Protein AF-A0AB74H2T0-F1 (afdb_monomer_lite)

Radius of gyration: 32.62 Å; chains: 1; bounding box: 43×28×115 Å

Secondary structure (DSSP, 8-state):
---HHHHHHHHHHHTT----HHHHHHHHHHHHHHHTT-HHHHHHSTHHHHHHHHHHHHT--HHHHHHHHHHS--------------------

Sequence (92 aa):
MESQHRKITYRMKKRGMYWTIQGAETMSQLIVLSYEGQLRDLFFGSWREDYQKYQELENLSAGKIKHEQNKINKRYDLQKLGRLRYGRHRNL

Foldseek 3Di:
DDDPVVVVVVVCVVVVHDQDPVNVVVVVVCVVCVVVVNNCCVVPNPVVVVVVVVVVVVVPDPVVVVVVVVVPPDPPPPPPPDPPPPDDDDDD

Organism: Streptococcus agalactiae (NCBI:txid1311)

Structure (mmCIF, N/CA/C/O backbone):
data_AF-A0AB74H2T0-F1
#
_entry.id   AF-A0AB74H2T0-F1
#
loop_
_atom_site.group_PDB
_atom_site.id
_atom_site.type_symbol
_atom_site.label_atom_id
_atom_site.label_alt_id
_atom_site.label_comp_id
_atom_site.label_asym_id
_atom_site.label_entity_id
_atom_site.label_seq_id
_atom_site.pdbx_PDB_ins_code
_atom_site.Cartn_x
_atom_site.Cartn_y
_atom_site.Cartn_z
_atom_site.occupancy
_atom_site.B_iso_or_equiv
_atom_site.auth_seq_id
_atom_site.auth_comp_id
_atom_site.auth_asym_id
_atom_site.auth_atom_id
_atom_site.pdbx_PDB_model_num
ATOM 1 N N . MET A 1 1 ? 7.266 8.547 -35.773 1.00 59.03 1 MET A N 1
ATOM 2 C CA . MET A 1 1 ? 6.172 8.561 -34.779 1.00 59.03 1 MET A CA 1
ATOM 3 C C . MET A 1 1 ? 6.780 8.201 -33.431 1.00 59.03 1 MET A C 1
ATOM 5 O O . MET A 1 1 ? 7.355 7.132 -33.305 1.00 59.03 1 MET A O 1
ATOM 9 N N . GLU A 1 2 ? 6.801 9.126 -32.477 1.00 68.88 2 GLU A N 1
ATOM 10 C CA . GLU A 1 2 ? 7.432 8.888 -31.175 1.00 68.88 2 GLU A CA 1
ATOM 11 C C . GLU A 1 2 ? 6.535 8.023 -30.278 1.00 68.88 2 GLU A C 1
ATOM 13 O O . GLU A 1 2 ? 5.360 8.349 -30.099 1.00 68.88 2 GLU A O 1
ATOM 18 N N . SER A 1 3 ? 7.084 6.946 -29.702 1.00 84.75 3 SER A N 1
ATOM 19 C CA . SER A 1 3 ? 6.348 6.067 -28.788 1.00 84.75 3 SER A CA 1
ATOM 20 C C . SER A 1 3 ? 6.018 6.779 -27.474 1.00 84.75 3 SER A C 1
ATOM 22 O O . SER A 1 3 ? 6.765 7.637 -26.992 1.00 84.75 3 SER A O 1
ATOM 24 N N . GLN A 1 4 ? 4.900 6.400 -26.854 1.00 81.38 4 GLN A N 1
ATOM 25 C CA . GLN A 1 4 ? 4.478 6.960 -25.568 1.00 81.38 4 GLN A CA 1
ATOM 26 C C . GLN A 1 4 ? 5.541 6.749 -24.472 1.00 81.38 4 GLN A C 1
ATOM 28 O O . GLN A 1 4 ? 5.731 7.618 -23.621 1.00 81.38 4 GLN A O 1
ATOM 33 N N . HIS A 1 5 ? 6.305 5.654 -24.563 1.00 74.75 5 HIS A N 1
ATOM 34 C CA . HIS A 1 5 ? 7.446 5.366 -23.694 1.00 74.75 5 HIS A CA 1
ATOM 35 C C . HIS A 1 5 ? 8.511 6.466 -23.753 1.00 74.75 5 HIS A C 1
ATOM 37 O O . HIS A 1 5 ? 8.927 6.966 -22.710 1.00 74.75 5 HIS A O 1
ATOM 43 N N . ARG A 1 6 ? 8.888 6.925 -24.956 1.00 83.38 6 ARG A N 1
ATOM 44 C CA . ARG A 1 6 ? 9.914 7.967 -25.121 1.00 83.38 6 ARG A CA 1
ATOM 45 C C . ARG A 1 6 ? 9.480 9.296 -24.486 1.00 83.38 6 ARG A C 1
ATOM 47 O O . ARG A 1 6 ? 10.274 9.932 -23.790 1.00 83.38 6 ARG A O 1
ATOM 54 N N . LYS A 1 7 ? 8.198 9.665 -24.616 1.00 87.00 7 LYS A N 1
ATOM 55 C CA . LYS A 1 7 ? 7.628 10.863 -23.968 1.00 87.00 7 LYS A CA 1
ATOM 56 C C . LYS A 1 7 ? 7.711 10.793 -22.442 1.00 87.00 7 LYS A C 1
ATOM 58 O O . LYS A 1 7 ? 8.022 11.800 -21.804 1.00 87.00 7 LYS A O 1
ATOM 63 N N . ILE A 1 8 ? 7.428 9.629 -21.855 1.00 79.56 8 ILE A N 1
ATOM 64 C CA . ILE A 1 8 ? 7.502 9.421 -20.402 1.00 79.56 8 ILE A CA 1
ATOM 65 C C . ILE A 1 8 ? 8.956 9.539 -19.934 1.00 79.56 8 ILE A C 1
ATOM 67 O O . ILE A 1 8 ? 9.238 10.335 -19.038 1.00 79.56 8 ILE A O 1
ATOM 71 N N . THR A 1 9 ? 9.893 8.862 -20.604 1.00 80.38 9 THR A N 1
ATOM 72 C CA . THR A 1 9 ? 11.326 8.932 -20.278 1.00 80.38 9 THR A CA 1
ATOM 73 C C . THR A 1 9 ? 11.866 10.363 -20.345 1.00 80.38 9 THR A C 1
ATOM 75 O O . THR A 1 9 ? 12.570 10.801 -19.433 1.00 80.38 9 THR A O 1
ATOM 78 N N . TYR A 1 10 ? 11.499 11.142 -21.369 1.00 85.19 10 TYR A N 1
ATOM 79 C CA . TYR A 1 10 ? 11.923 12.543 -21.466 1.00 85.19 10 TYR A CA 1
ATOM 80 C C . TYR A 1 10 ? 11.353 13.425 -20.353 1.00 85.19 10 TYR A C 1
ATOM 82 O O . TYR A 1 10 ? 12.062 14.293 -19.841 1.00 85.19 10 TYR A O 1
ATOM 90 N N . ARG A 1 11 ? 10.098 13.208 -19.942 1.00 83.56 11 ARG A N 1
ATOM 91 C CA . ARG A 1 11 ? 9.494 13.939 -18.815 1.00 83.56 11 ARG A CA 1
ATOM 92 C C . ARG A 1 11 ? 10.194 13.626 -17.495 1.00 83.56 11 ARG A C 1
ATOM 94 O O . ARG A 1 11 ? 10.419 14.546 -16.713 1.00 83.56 11 ARG A O 1
ATOM 101 N N . MET A 1 12 ? 10.566 12.366 -17.271 1.00 82.94 12 MET A N 1
ATOM 102 C CA . MET A 1 12 ? 11.330 11.951 -16.090 1.00 82.94 12 MET A CA 1
ATOM 1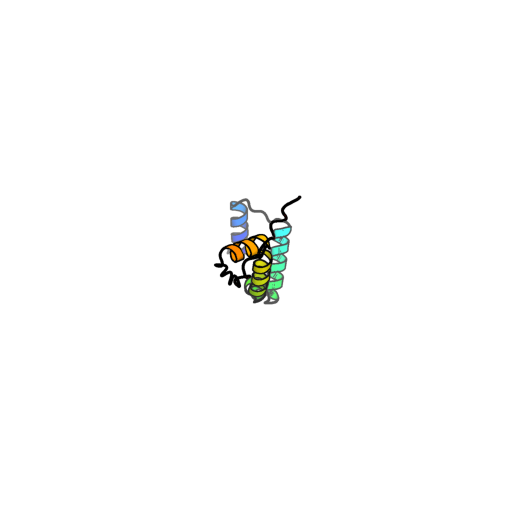03 C C . MET A 1 12 ? 12.711 12.610 -16.073 1.00 82.94 12 MET A C 1
ATOM 105 O O . MET A 1 12 ? 13.041 13.311 -15.116 1.00 82.94 12 MET A O 1
ATOM 109 N N . LYS A 1 13 ? 13.453 12.513 -17.187 1.00 81.75 13 LYS A N 1
ATOM 110 C CA . LYS A 1 13 ? 14.777 13.133 -17.338 1.00 81.75 13 LYS A CA 1
ATOM 111 C C . LYS A 1 13 ? 14.736 14.648 -17.125 1.00 81.75 13 LYS A C 1
ATOM 113 O O . LYS A 1 13 ? 15.562 15.181 -16.394 1.00 81.75 13 LYS A O 1
ATOM 118 N N . LYS A 1 14 ? 13.762 15.349 -17.721 1.00 84.94 14 LYS A N 1
ATOM 119 C CA . LYS A 1 14 ? 13.608 16.811 -17.579 1.00 84.94 14 LYS A CA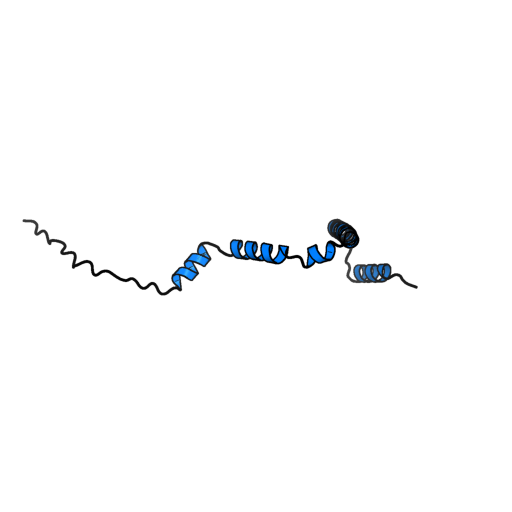 1
ATOM 120 C C . LYS A 1 14 ? 13.348 17.241 -16.129 1.00 84.94 14 LYS A C 1
ATOM 122 O O . LYS A 1 14 ? 13.706 18.351 -15.759 1.00 84.94 14 LYS A O 1
ATOM 127 N N . ARG A 1 15 ? 12.735 16.377 -15.315 1.00 82.44 15 ARG A N 1
ATOM 128 C CA . ARG A 1 15 ? 12.496 16.613 -13.883 1.00 82.44 15 ARG A CA 1
ATOM 129 C C . ARG A 1 15 ? 13.654 16.149 -12.985 1.00 82.44 15 ARG A C 1
ATOM 131 O O . ARG A 1 15 ? 13.510 16.208 -11.772 1.00 82.44 15 ARG A O 1
ATOM 138 N N . GLY A 1 16 ? 14.765 15.664 -13.550 1.00 78.00 16 GLY A N 1
ATOM 139 C CA . GLY A 1 16 ? 15.877 15.095 -12.780 1.00 78.00 16 GLY A CA 1
ATOM 140 C C . GLY A 1 16 ? 15.540 13.769 -12.088 1.00 78.00 16 GLY A C 1
ATOM 141 O O . GLY A 1 16 ? 16.268 13.346 -11.198 1.00 78.00 16 GLY A O 1
ATOM 142 N N . MET A 1 17 ? 14.442 13.112 -12.479 1.00 75.38 17 MET A N 1
ATOM 143 C CA . MET A 1 17 ? 14.055 11.813 -11.937 1.00 75.38 17 MET A CA 1
ATOM 144 C C . MET A 1 17 ? 14.717 10.692 -12.735 1.00 75.38 17 MET A C 1
ATOM 146 O O . MET A 1 17 ? 14.495 10.555 -13.940 1.00 75.38 17 MET A O 1
ATOM 150 N N . TYR A 1 18 ? 15.483 9.866 -12.032 1.00 75.75 18 TYR A N 1
ATOM 151 C CA . TYR A 1 18 ? 16.022 8.605 -12.527 1.00 75.75 18 TYR A CA 1
ATOM 152 C C . TYR A 1 18 ? 15.253 7.442 -11.901 1.00 75.75 18 TYR A C 1
ATOM 154 O O . TYR A 1 18 ? 14.694 7.576 -10.811 1.00 75.75 18 TYR A O 1
ATOM 162 N N . TRP A 1 19 ? 15.223 6.299 -12.585 1.00 74.00 19 TRP A N 1
ATOM 163 C CA . TRP A 1 19 ? 14.723 5.070 -11.981 1.00 74.00 19 TRP A CA 1
ATOM 164 C C . TRP A 1 19 ? 15.640 4.681 -10.826 1.00 74.00 19 TRP A C 1
ATOM 166 O O . TRP A 1 19 ? 16.817 4.392 -11.034 1.00 74.00 19 TRP A O 1
ATOM 176 N N . THR A 1 20 ? 15.106 4.673 -9.610 1.00 85.75 20 THR A N 1
ATOM 177 C CA . THR A 1 20 ? 15.738 3.931 -8.521 1.00 85.75 20 THR A CA 1
ATOM 178 C C . THR A 1 20 ? 15.551 2.439 -8.792 1.00 85.75 20 THR A C 1
ATOM 180 O O . THR A 1 20 ? 14.601 2.050 -9.473 1.00 85.75 20 THR A O 1
ATOM 183 N N . ILE A 1 21 ? 16.433 1.592 -8.259 1.00 87.69 21 ILE A N 1
ATOM 184 C CA . ILE A 1 21 ? 16.286 0.129 -8.369 1.00 87.69 21 ILE A CA 1
ATOM 185 C C . ILE A 1 21 ? 14.907 -0.296 -7.847 1.00 87.69 21 ILE A C 1
ATOM 187 O O . ILE A 1 21 ? 14.187 -1.016 -8.529 1.00 87.69 21 ILE A O 1
ATOM 191 N N . GLN A 1 22 ? 14.498 0.268 -6.706 1.00 88.62 22 GLN A N 1
ATOM 192 C CA . GLN A 1 22 ? 13.165 0.071 -6.136 1.00 88.62 22 GLN A CA 1
ATOM 193 C C . GLN A 1 22 ? 12.053 0.509 -7.094 1.00 88.62 22 GLN A C 1
ATOM 195 O O . GLN A 1 22 ? 11.103 -0.228 -7.303 1.00 88.62 22 GLN A O 1
ATOM 200 N N . GLY A 1 23 ? 12.173 1.678 -7.732 1.00 85.69 23 GLY A N 1
ATOM 201 C CA . GLY A 1 23 ? 11.174 2.146 -8.693 1.00 85.69 23 GLY A CA 1
ATOM 202 C C . GLY A 1 23 ? 11.093 1.268 -9.945 1.00 85.69 23 GLY A C 1
ATOM 203 O O . GLY A 1 23 ? 10.002 1.050 -10.465 1.00 85.69 23 GLY A O 1
ATOM 204 N N . ALA A 1 24 ? 12.226 0.743 -10.418 1.00 86.50 24 ALA A N 1
ATOM 205 C CA . ALA A 1 24 ? 12.263 -0.198 -11.534 1.00 86.50 24 ALA A CA 1
ATOM 206 C C . ALA A 1 24 ? 11.600 -1.536 -11.168 1.00 86.50 24 ALA A C 1
ATOM 208 O O . ALA A 1 24 ? 10.838 -2.079 -11.967 1.00 86.50 24 ALA A O 1
ATOM 209 N N . GLU A 1 25 ? 11.836 -2.026 -9.952 1.00 92.75 25 GLU A N 1
ATOM 210 C CA . GLU A 1 25 ? 11.191 -3.221 -9.407 1.00 92.75 25 GLU A CA 1
ATOM 211 C C . GLU A 1 25 ? 9.682 -3.021 -9.217 1.00 92.75 25 GLU A C 1
ATOM 213 O O . GLU A 1 25 ? 8.886 -3.837 -9.672 1.00 92.75 25 GLU A O 1
ATOM 218 N N . THR A 1 26 ? 9.251 -1.894 -8.645 1.00 91.81 26 THR A N 1
ATOM 219 C CA . THR A 1 26 ? 7.822 -1.575 -8.529 1.00 91.81 26 THR A CA 1
ATOM 220 C C . THR A 1 26 ? 7.159 -1.535 -9.903 1.00 91.81 26 THR A C 1
ATOM 222 O O . THR A 1 26 ? 6.075 -2.081 -10.085 1.00 91.81 26 THR A O 1
ATOM 225 N N . MET A 1 27 ? 7.804 -0.932 -10.905 1.00 89.00 27 MET A N 1
ATOM 226 C CA . MET A 1 27 ? 7.260 -0.917 -12.263 1.00 89.00 27 MET A CA 1
ATOM 227 C C . MET A 1 27 ? 7.187 -2.301 -12.898 1.00 89.00 27 MET A C 1
ATOM 229 O O . MET A 1 27 ? 6.218 -2.569 -13.605 1.00 89.00 27 MET A O 1
ATOM 233 N N . SER A 1 28 ? 8.175 -3.172 -12.675 1.00 91.88 28 SER A N 1
ATOM 234 C CA . SER A 1 28 ? 8.127 -4.533 -13.216 1.00 91.88 28 SER A CA 1
ATOM 235 C C . SER A 1 28 ? 6.958 -5.313 -12.612 1.00 91.88 28 SER A C 1
ATOM 237 O O . SER A 1 28 ? 6.188 -5.922 -13.353 1.00 91.88 28 SER A O 1
ATOM 239 N N . GLN A 1 29 ? 6.745 -5.194 -11.300 1.00 94.19 29 GLN A N 1
ATOM 240 C CA . GLN A 1 29 ? 5.608 -5.796 -10.605 1.00 94.19 29 GLN A CA 1
ATOM 241 C C . GLN A 1 29 ? 4.270 -5.234 -11.104 1.00 94.19 29 GLN A C 1
ATOM 243 O O . GLN A 1 29 ? 3.356 -6.000 -11.395 1.00 94.19 29 GLN A O 1
ATOM 248 N N . LEU A 1 30 ? 4.158 -3.911 -11.288 1.00 93.94 30 LEU A N 1
ATOM 249 C CA . LEU A 1 30 ? 2.951 -3.281 -11.842 1.00 93.94 30 LEU A CA 1
ATOM 250 C C . LEU A 1 30 ? 2.621 -3.801 -13.249 1.00 93.94 30 LEU A C 1
ATOM 252 O O . LEU A 1 30 ? 1.448 -3.993 -13.567 1.00 93.94 30 LEU A O 1
ATOM 256 N N . ILE A 1 31 ? 3.635 -4.036 -14.089 1.00 93.12 31 ILE A N 1
ATOM 257 C CA . ILE A 1 31 ? 3.445 -4.612 -15.426 1.00 93.12 31 ILE A CA 1
ATOM 258 C C . ILE A 1 31 ? 2.903 -6.040 -15.316 1.00 93.12 31 ILE A C 1
ATOM 260 O O . ILE A 1 31 ? 1.910 -6.346 -15.973 1.00 93.12 31 ILE A O 1
ATOM 264 N N . VAL A 1 32 ? 3.503 -6.890 -14.477 1.00 96.38 32 VAL A N 1
ATOM 265 C CA . VAL A 1 32 ? 3.045 -8.277 -14.271 1.00 96.38 32 VAL A CA 1
ATOM 266 C C . VAL A 1 32 ? 1.594 -8.304 -13.782 1.00 96.38 32 VAL A C 1
ATOM 268 O O . VAL A 1 32 ? 0.742 -8.917 -14.421 1.00 96.38 32 VAL A O 1
ATOM 271 N N . LEU A 1 33 ? 1.272 -7.522 -12.750 1.00 95.94 33 LEU A N 1
ATOM 272 C CA . LEU A 1 33 ? -0.086 -7.416 -12.205 1.00 95.94 33 LEU A CA 1
ATOM 273 C C . LEU A 1 33 ? -1.101 -6.862 -13.211 1.00 95.94 33 LEU A C 1
ATOM 275 O O . LEU A 1 33 ? -2.288 -7.195 -13.153 1.00 95.94 33 LEU A O 1
ATOM 279 N N . SER A 1 34 ? -0.662 -5.996 -14.131 1.00 94.88 34 SER A N 1
ATOM 280 C CA . SER A 1 34 ? -1.511 -5.522 -15.226 1.00 94.88 34 SER A CA 1
ATOM 281 C C . SER A 1 34 ? -1.875 -6.654 -16.180 1.00 94.88 34 SER A C 1
ATOM 283 O O . SER A 1 34 ? -3.015 -6.695 -16.638 1.00 94.88 34 SER A O 1
ATOM 285 N N . TYR A 1 35 ? -0.929 -7.539 -16.502 1.00 95.81 35 TYR A N 1
ATOM 286 C CA . TYR A 1 35 ? -1.181 -8.687 -17.375 1.00 95.81 35 TYR A CA 1
ATOM 287 C C . TYR A 1 35 ? -2.072 -9.732 -16.704 1.00 95.81 35 TYR A C 1
ATOM 289 O O . TYR A 1 35 ? -2.920 -10.326 -17.362 1.00 95.81 35 TYR A O 1
ATOM 297 N N . GLU A 1 36 ? -1.930 -9.907 -15.394 1.00 96.25 36 GLU A N 1
ATOM 298 C CA . GLU A 1 36 ? -2.744 -10.832 -14.600 1.00 96.25 36 GLU A CA 1
ATOM 299 C C . GLU A 1 36 ? -4.150 -10.288 -14.288 1.00 96.25 36 GLU A C 1
ATOM 301 O O . GLU A 1 36 ? -4.978 -10.988 -13.711 1.00 96.25 36 GLU A O 1
ATOM 306 N N . GLY A 1 37 ? -4.446 -9.032 -14.649 1.00 95.31 37 GLY A N 1
ATOM 307 C CA . GLY A 1 37 ? -5.733 -8.385 -14.367 1.00 95.31 37 GLY A CA 1
ATOM 308 C C . GLY A 1 37 ? -5.942 -8.009 -12.893 1.00 95.31 37 GLY A C 1
ATOM 309 O O . GLY A 1 37 ? -7.008 -7.515 -12.528 1.00 95.31 37 GLY A O 1
ATOM 310 N N . GLN A 1 38 ? -4.925 -8.185 -12.050 1.00 95.56 38 GLN A N 1
ATOM 311 C CA . GLN A 1 38 ? -4.980 -7.950 -10.604 1.00 95.56 38 GLN A CA 1
ATOM 312 C C . GLN A 1 38 ? -4.660 -6.504 -10.215 1.00 95.56 38 GLN A C 1
ATOM 314 O O . GLN A 1 38 ? -4.938 -6.078 -9.096 1.00 95.56 38 GLN A O 1
ATOM 319 N N . LEU A 1 39 ? -4.123 -5.706 -11.143 1.00 94.44 39 LEU A N 1
ATOM 320 C CA . LEU A 1 39 ? -3.713 -4.328 -10.873 1.00 94.44 39 LEU A CA 1
ATOM 321 C C . LEU A 1 39 ? -4.848 -3.463 -10.300 1.00 94.44 39 LEU A C 1
ATOM 323 O O . LEU A 1 39 ? -4.631 -2.666 -9.389 1.00 94.44 39 LEU A O 1
ATOM 327 N N . ARG A 1 40 ? -6.073 -3.620 -10.817 1.00 93.00 40 ARG A N 1
ATOM 328 C CA . ARG A 1 40 ? -7.227 -2.853 -10.331 1.00 93.00 40 ARG A CA 1
ATOM 329 C C . ARG A 1 40 ? -7.580 -3.221 -8.893 1.00 93.00 40 ARG A C 1
ATOM 331 O O . ARG A 1 40 ? -7.927 -2.328 -8.131 1.00 93.00 40 ARG A O 1
ATOM 338 N N . ASP A 1 41 ? -7.482 -4.494 -8.535 1.00 94.62 41 ASP A N 1
ATOM 339 C CA . ASP A 1 41 ? -7.762 -4.969 -7.180 1.00 94.62 41 ASP A CA 1
ATOM 340 C C . ASP A 1 41 ? -6.656 -4.557 -6.196 1.00 94.62 41 ASP A C 1
ATOM 342 O O . AS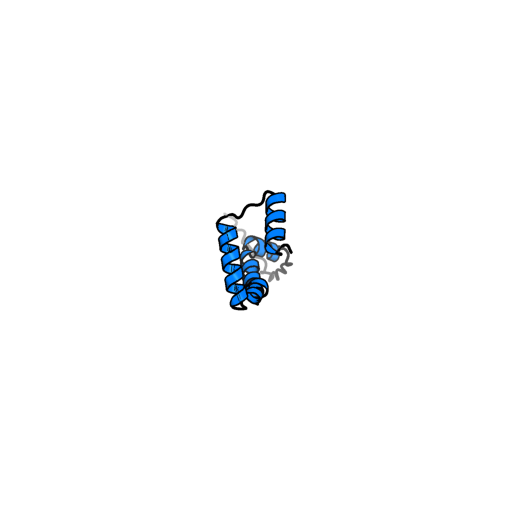P A 1 41 ? -6.942 -4.075 -5.103 1.00 94.62 41 ASP A O 1
ATOM 346 N N . LEU A 1 42 ? -5.387 -4.561 -6.622 1.00 94.50 42 LEU A N 1
ATOM 347 C CA . LEU A 1 42 ? -4.308 -3.978 -5.820 1.00 94.50 42 LEU A CA 1
ATOM 348 C C . LEU A 1 42 ? -4.615 -2.513 -5.462 1.00 94.50 42 LEU A C 1
ATOM 350 O O . LEU A 1 42 ? -4.481 -2.111 -4.308 1.00 94.50 42 LEU A O 1
ATOM 354 N N . PHE A 1 43 ? -5.063 -1.708 -6.431 1.00 92.00 43 PHE A N 1
ATOM 355 C CA . PHE A 1 43 ? -5.344 -0.292 -6.191 1.00 92.00 43 PHE A CA 1
ATOM 356 C C . PHE A 1 43 ? -6.721 0.004 -5.608 1.00 92.00 43 PHE A C 1
ATOM 358 O O . PHE A 1 43 ? -6.851 1.051 -4.988 1.00 92.00 43 PHE A O 1
ATOM 365 N N . PHE A 1 44 ? -7.739 -0.829 -5.786 1.00 93.69 44 PHE A N 1
ATOM 366 C CA . PHE A 1 44 ? -9.127 -0.499 -5.423 1.00 93.69 44 PHE A CA 1
ATOM 367 C C . PHE A 1 44 ? -9.890 -1.670 -4.796 1.00 93.69 44 PHE A C 1
ATOM 369 O O . PHE A 1 44 ? -11.116 -1.631 -4.725 1.00 93.69 44 PHE A O 1
ATOM 376 N N . GLY A 1 45 ? -9.181 -2.709 -4.372 1.00 94.81 45 GLY A N 1
ATOM 377 C CA . GLY A 1 45 ? -9.756 -3.888 -3.748 1.00 94.81 45 GLY A CA 1
ATOM 378 C C . GLY A 1 45 ? -10.286 -3.617 -2.347 1.00 94.81 45 GLY A C 1
ATOM 379 O O . GLY A 1 45 ? -9.941 -2.625 -1.694 1.00 94.81 45 GLY A O 1
ATOM 380 N N . SER A 1 46 ? -11.110 -4.548 -1.873 1.00 93.50 46 SER A N 1
ATOM 381 C CA . SER A 1 46 ? -11.761 -4.488 -0.559 1.00 93.50 46 SER A CA 1
ATOM 382 C C . SER A 1 46 ? -10.776 -4.530 0.609 1.00 93.50 46 SER A C 1
ATOM 384 O O . SER A 1 46 ? -11.104 -4.069 1.698 1.00 93.50 46 SER A O 1
ATOM 386 N N . TRP A 1 47 ? -9.542 -5.002 0.383 1.00 94.31 47 TRP A N 1
ATOM 387 C CA . TRP A 1 47 ? -8.481 -5.026 1.396 1.00 94.31 47 TRP A CA 1
ATOM 388 C C . TRP A 1 47 ? -8.229 -3.647 2.021 1.00 94.31 47 TRP A C 1
ATOM 390 O O . TRP A 1 47 ? -7.788 -3.563 3.164 1.00 94.31 47 TRP A O 1
ATOM 400 N N . ARG A 1 48 ? -8.529 -2.556 1.301 1.00 93.75 48 ARG A N 1
ATOM 401 C CA . ARG A 1 48 ? -8.430 -1.188 1.825 1.00 93.75 48 ARG A CA 1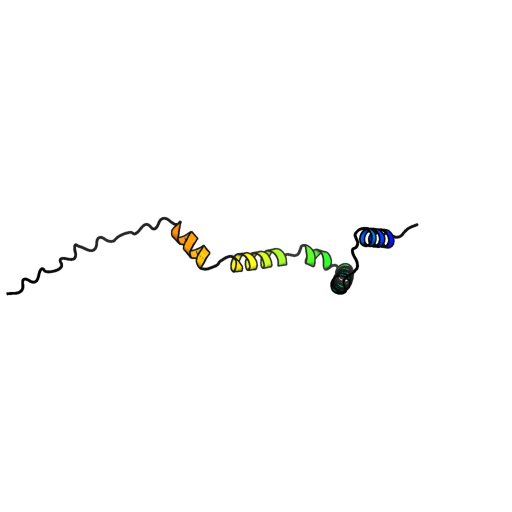
ATOM 402 C C . ARG A 1 48 ? -9.361 -0.943 3.004 1.00 93.75 48 ARG A C 1
ATOM 404 O O . ARG A 1 48 ? -8.964 -0.265 3.946 1.00 93.75 48 ARG A O 1
ATOM 411 N N . GLU A 1 49 ? -10.576 -1.480 2.949 1.00 93.62 49 GLU A N 1
ATOM 412 C CA . GLU A 1 49 ? -11.552 -1.353 4.033 1.00 93.62 49 GLU A CA 1
ATOM 413 C C . GLU A 1 49 ? -11.061 -2.101 5.271 1.00 93.62 49 GLU A C 1
ATOM 415 O O . GLU A 1 49 ? -11.153 -1.598 6.389 1.00 93.62 49 GLU A O 1
ATOM 420 N N . ASP A 1 50 ? -10.476 -3.281 5.071 1.00 91.62 50 ASP A N 1
ATOM 421 C CA . ASP A 1 50 ? -9.905 -4.071 6.158 1.00 91.62 50 ASP A CA 1
ATOM 422 C C . ASP A 1 50 ? -8.659 -3.404 6.745 1.00 91.62 50 ASP A C 1
ATOM 424 O O . ASP A 1 50 ? -8.541 -3.275 7.963 1.00 91.62 50 ASP A O 1
ATOM 428 N N . TYR A 1 51 ? -7.776 -2.877 5.894 1.00 91.12 51 TYR A N 1
ATOM 429 C CA . TYR A 1 51 ? -6.624 -2.087 6.319 1.00 91.12 51 TYR A CA 1
ATOM 430 C C . TYR A 1 51 ? -7.033 -0.850 7.122 1.00 91.12 51 TYR A C 1
ATOM 432 O O . TYR A 1 51 ? -6.432 -0.559 8.156 1.00 91.12 51 TYR A O 1
ATOM 440 N N . GLN A 1 52 ? -8.091 -0.154 6.702 1.00 91.06 52 GLN A N 1
ATOM 441 C CA . GLN A 1 52 ? -8.600 1.001 7.431 1.00 91.06 52 GLN A CA 1
ATOM 442 C C . GLN A 1 52 ? -9.075 0.619 8.840 1.00 91.06 52 GLN A C 1
ATOM 444 O O . GLN A 1 52 ? -8.739 1.321 9.793 1.00 91.06 52 GLN A O 1
ATOM 449 N N . LYS A 1 53 ? -9.766 -0.519 9.006 1.00 89.94 53 LYS A N 1
ATOM 450 C CA . LYS A 1 53 ? -10.153 -1.020 10.340 1.00 89.94 53 LYS A CA 1
ATOM 451 C C . LYS A 1 53 ? -8.925 -1.258 11.221 1.00 89.94 53 LYS A C 1
ATOM 453 O O . LYS A 1 53 ? -8.924 -0.869 12.387 1.00 89.94 53 LYS A O 1
ATOM 458 N N . TYR A 1 54 ? -7.863 -1.857 10.676 1.00 88.25 54 TYR A N 1
ATOM 459 C CA . TYR A 1 54 ? -6.614 -2.054 11.421 1.00 88.25 54 TYR A CA 1
ATOM 460 C C . TYR A 1 54 ? -5.958 -0.726 11.808 1.00 88.25 54 TYR A C 1
ATOM 462 O O . TYR A 1 54 ? -5.522 -0.563 12.946 1.00 88.25 54 TYR A O 1
ATOM 470 N N . GLN A 1 55 ? -5.950 0.253 10.907 1.00 88.12 55 GLN A N 1
ATOM 471 C CA . GLN A 1 55 ? -5.384 1.570 11.181 1.00 88.12 55 GLN A CA 1
ATOM 472 C C . GLN A 1 55 ? -6.193 2.349 12.233 1.00 88.12 55 GLN A C 1
ATOM 474 O O . GLN A 1 55 ? -5.631 3.068 13.060 1.00 88.12 55 GLN A O 1
ATOM 479 N N . GLU A 1 56 ? -7.517 2.201 12.249 1.00 85.88 56 GLU A N 1
ATOM 480 C CA . GLU A 1 56 ? -8.384 2.747 13.298 1.00 85.88 56 GLU A CA 1
ATOM 481 C C . GLU A 1 56 ? -8.110 2.092 14.663 1.00 85.88 56 GLU A C 1
ATOM 483 O O . GLU A 1 56 ? -8.056 2.793 15.677 1.00 85.88 56 GLU A O 1
ATOM 488 N N . LEU A 1 57 ? -7.847 0.780 14.687 1.00 81.25 57 LEU A N 1
ATOM 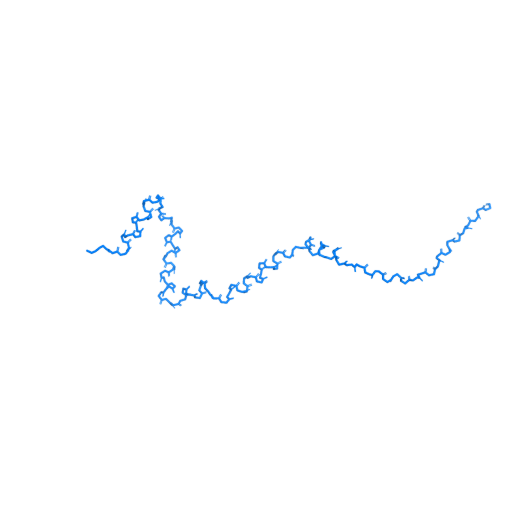489 C CA . LEU A 1 57 ? -7.438 0.047 15.890 1.00 81.25 57 LEU A CA 1
ATOM 490 C C . LEU A 1 57 ? -6.063 0.482 16.413 1.00 81.25 57 LEU A C 1
ATOM 492 O O . LEU A 1 57 ? -5.919 0.693 17.614 1.00 81.25 57 LEU A O 1
ATOM 496 N N . GLU A 1 58 ? -5.068 0.691 15.550 1.00 76.88 58 GLU A N 1
ATOM 497 C CA . GLU A 1 58 ? -3.771 1.247 15.975 1.00 76.88 58 GLU A CA 1
ATOM 498 C C . GLU A 1 58 ? -3.917 2.658 16.559 1.00 76.88 58 GLU A C 1
ATOM 500 O O . GLU A 1 58 ? -3.238 3.043 17.515 1.00 76.88 58 GLU A O 1
ATOM 505 N N . ASN A 1 59 ? -4.861 3.432 16.024 1.00 70.19 59 ASN A N 1
ATOM 506 C CA . ASN A 1 59 ? -5.164 4.770 16.507 1.00 70.19 59 ASN A CA 1
ATOM 507 C C . ASN A 1 59 ? -5.931 4.791 17.841 1.00 70.19 59 ASN A C 1
ATOM 509 O O . ASN A 1 59 ? -6.009 5.864 18.458 1.00 70.19 59 ASN A O 1
ATOM 513 N N . LEU A 1 60 ? -6.459 3.654 18.309 1.00 69.31 60 LEU A N 1
ATOM 514 C CA . LEU A 1 60 ? -7.114 3.471 19.607 1.00 69.31 60 LEU A CA 1
ATOM 515 C C . LEU A 1 60 ? -6.076 3.200 20.709 1.00 69.31 60 LEU A C 1
ATOM 517 O O . LEU A 1 60 ? -5.971 2.119 21.278 1.00 69.31 60 LEU A O 1
ATOM 521 N N . SER A 1 61 ? -5.312 4.232 21.067 1.00 76.81 61 SER A N 1
ATOM 522 C CA . SER A 1 61 ? -4.460 4.186 22.261 1.00 76.81 61 SER A CA 1
ATOM 523 C C . SER A 1 61 ? -5.300 4.249 23.544 1.00 76.81 61 SER A C 1
ATOM 525 O O . SER A 1 61 ? -6.253 5.031 23.637 1.00 76.81 61 SER A O 1
ATOM 527 N N . ALA A 1 62 ? -4.879 3.523 24.587 1.00 72.81 62 ALA A N 1
ATOM 528 C CA . ALA A 1 62 ? -5.452 3.606 25.935 1.00 72.81 62 ALA A CA 1
ATOM 529 C C . ALA A 1 62 ? -5.554 5.056 26.456 1.00 72.81 62 ALA A C 1
ATOM 531 O O . ALA A 1 62 ? -6.493 5.400 27.177 1.00 72.81 62 ALA A O 1
ATOM 532 N N . GLY A 1 63 ? -4.631 5.935 26.043 1.00 77.88 63 GLY A N 1
ATOM 533 C CA . GLY A 1 63 ? -4.671 7.363 26.367 1.00 77.88 63 GLY A CA 1
ATOM 534 C C . GLY A 1 63 ? -5.858 8.100 25.736 1.00 77.88 63 GLY A C 1
ATOM 535 O O . GLY A 1 63 ? -6.539 8.862 26.423 1.00 77.88 63 GLY A O 1
ATOM 536 N N . LYS A 1 64 ? -6.159 7.832 24.457 1.00 78.88 64 LYS A N 1
ATOM 537 C CA . LYS A 1 64 ? -7.341 8.386 23.773 1.00 78.88 64 LYS A CA 1
ATOM 538 C C . LYS A 1 64 ? -8.630 7.853 24.392 1.00 78.88 64 LYS A C 1
ATOM 540 O O . LYS A 1 64 ? -9.524 8.639 24.681 1.00 78.88 64 LYS A O 1
ATOM 545 N N . ILE A 1 65 ? -8.689 6.554 24.687 1.00 81.38 65 ILE A N 1
ATOM 546 C CA . ILE A 1 65 ? -9.855 5.924 25.326 1.00 81.38 65 ILE A CA 1
ATOM 547 C C . ILE A 1 65 ? -10.147 6.573 26.686 1.00 81.38 65 ILE A C 1
ATOM 549 O O . ILE A 1 65 ? -11.285 6.949 26.960 1.00 81.38 65 ILE A O 1
ATOM 553 N N . LYS A 1 66 ? -9.121 6.782 27.521 1.00 81.06 66 LYS A N 1
ATOM 554 C CA . LYS A 1 66 ? -9.263 7.484 28.806 1.00 81.06 66 LYS A CA 1
ATOM 555 C C . LYS A 1 66 ? -9.758 8.921 28.623 1.00 81.06 66 LYS A C 1
ATOM 557 O O . LYS A 1 66 ? -10.580 9.391 29.409 1.00 81.06 66 LYS A O 1
ATOM 562 N N . HIS A 1 67 ? -9.267 9.624 27.603 1.00 82.19 67 HIS A N 1
ATOM 563 C CA . HIS A 1 67 ? -9.708 10.986 27.322 1.00 82.19 67 HIS A CA 1
ATOM 564 C C . HIS A 1 67 ? -11.189 11.034 26.923 1.00 82.19 67 HIS A C 1
ATOM 566 O O . HIS A 1 67 ? -11.916 11.879 27.449 1.00 82.19 67 HIS A O 1
ATOM 572 N N . GLU A 1 68 ? -11.645 10.117 26.069 1.00 81.69 68 GLU A N 1
ATOM 573 C CA . GLU A 1 68 ? -13.057 10.003 25.685 1.00 81.69 68 GLU A CA 1
ATOM 574 C C . GLU A 1 68 ? -13.942 9.611 26.879 1.00 81.69 68 GLU A C 1
ATOM 576 O O . GLU A 1 68 ? -14.967 10.244 27.121 1.00 81.69 68 GLU A O 1
ATOM 581 N N . GLN A 1 69 ? -13.508 8.667 27.721 1.00 81.31 69 GLN A N 1
ATOM 582 C CA . GLN A 1 69 ? -14.229 8.302 28.950 1.00 81.31 69 GLN A CA 1
ATOM 583 C C . GLN A 1 69 ? -14.380 9.463 29.939 1.00 81.31 69 GLN A C 1
ATOM 585 O O . GLN A 1 69 ? -15.360 9.522 30.680 1.00 81.31 69 GLN A O 1
ATOM 590 N N . ASN A 1 70 ? -13.419 10.387 29.974 1.00 81.12 70 ASN A N 1
ATOM 591 C CA . ASN A 1 70 ? -13.495 11.570 30.829 1.00 81.12 70 ASN A CA 1
ATOM 592 C C . ASN A 1 70 ? -14.463 12.638 30.295 1.00 81.12 70 ASN A C 1
ATOM 594 O O . ASN A 1 70 ? -14.927 13.456 31.084 1.00 81.12 70 ASN A O 1
ATOM 598 N N . LYS A 1 71 ? -14.781 12.635 28.992 1.00 81.75 71 LYS A N 1
ATOM 599 C CA . LYS A 1 71 ? -15.799 13.522 28.398 1.00 81.75 71 LYS A CA 1
ATOM 600 C C . LYS A 1 71 ? -17.223 13.040 28.678 1.00 81.75 71 LYS A C 1
ATOM 602 O O . LYS A 1 71 ? -18.156 13.839 28.662 1.00 81.75 71 LYS A O 1
ATOM 607 N N . ILE A 1 72 ? -17.403 11.745 28.934 1.00 83.56 72 ILE A N 1
ATOM 608 C CA . ILE A 1 72 ? -18.702 11.178 29.300 1.00 83.56 72 ILE A CA 1
ATOM 609 C C . ILE A 1 72 ? -19.071 11.676 30.702 1.00 83.56 72 ILE A C 1
ATOM 611 O O . ILE A 1 72 ? -18.335 11.459 31.665 1.00 83.56 72 ILE A O 1
ATOM 615 N N . ASN A 1 73 ? -20.231 12.331 30.827 1.00 74.75 73 ASN A N 1
ATOM 616 C CA . ASN A 1 73 ? -20.763 12.779 32.113 1.00 74.75 73 ASN A CA 1
ATOM 617 C C . ASN A 1 73 ? -21.011 11.572 33.025 1.00 74.75 73 A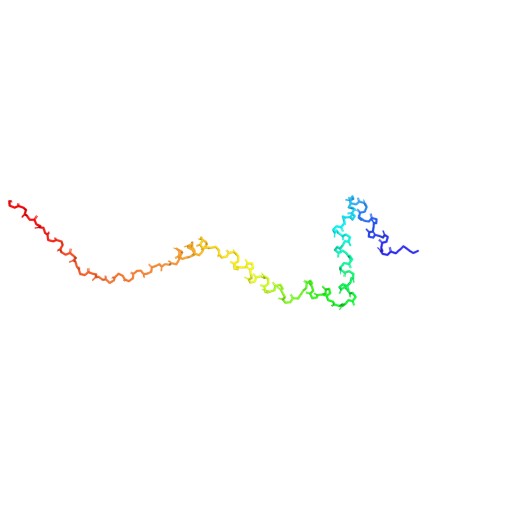SN A C 1
ATOM 619 O O . ASN A 1 73 ? -22.004 10.855 32.886 1.00 74.75 73 ASN A O 1
ATOM 623 N N . LYS A 1 74 ? -20.102 11.355 33.978 1.00 68.69 74 LYS A N 1
ATOM 624 C CA . LYS A 1 74 ? -20.231 10.307 34.989 1.00 68.69 74 LYS A CA 1
ATOM 625 C C . LYS A 1 74 ? -21.363 10.689 35.941 1.00 68.69 74 LYS A C 1
ATOM 627 O O . LYS A 1 74 ? -21.187 11.516 36.833 1.00 68.69 74 LYS A O 1
ATOM 632 N N . ARG A 1 75 ? -22.542 10.095 35.746 1.00 66.88 75 ARG A N 1
ATOM 633 C CA . ARG A 1 75 ? -23.607 10.101 36.755 1.00 66.88 75 ARG A CA 1
ATOM 634 C C . ARG A 1 75 ? -23.222 9.101 37.833 1.00 66.88 75 ARG A C 1
ATOM 636 O O . ARG A 1 75 ? -23.448 7.905 37.690 1.00 66.88 75 ARG A O 1
ATOM 643 N N . TYR A 1 76 ? -22.590 9.597 38.887 1.00 67.88 76 TYR A N 1
ATOM 644 C CA . TYR A 1 76 ? -22.420 8.812 40.097 1.00 67.88 76 TYR A CA 1
ATOM 645 C C . TYR A 1 76 ? -23.766 8.770 40.810 1.00 67.88 76 TYR A C 1
ATOM 647 O O . TYR A 1 76 ? -24.179 9.761 41.412 1.00 67.88 76 TYR A O 1
ATOM 655 N N . ASP A 1 77 ? -24.450 7.632 40.730 1.00 66.25 77 ASP A N 1
ATOM 656 C CA . ASP A 1 77 ? -25.573 7.354 41.614 1.00 66.25 77 ASP A CA 1
ATOM 657 C C . ASP A 1 77 ? -24.974 6.989 42.977 1.00 66.25 77 ASP A C 1
ATOM 659 O O . ASP A 1 77 ? -24.682 5.833 43.290 1.00 66.25 77 ASP A O 1
ATOM 663 N N . LEU A 1 78 ? -24.628 8.025 43.746 1.00 63.62 78 LEU A N 1
ATOM 664 C CA . LEU A 1 78 ? -24.142 7.865 45.107 1.00 63.62 78 LEU A CA 1
ATOM 665 C C . LEU A 1 78 ? -25.307 7.308 45.921 1.00 63.62 78 LEU A C 1
ATOM 667 O O . LEU A 1 78 ? -26.147 8.064 46.415 1.00 63.62 78 LEU A O 1
ATOM 671 N N . GLN A 1 79 ? -25.356 5.982 46.076 1.00 64.19 79 GLN A N 1
ATOM 672 C CA . GLN A 1 79 ? -26.158 5.377 47.129 1.00 64.19 79 GLN A CA 1
ATOM 673 C C . GLN A 1 79 ? -25.761 6.099 48.414 1.00 64.19 79 GLN A C 1
ATOM 675 O O . GLN A 1 79 ? -24.587 6.097 48.788 1.00 64.19 79 GLN A O 1
ATOM 680 N N . LYS A 1 80 ? -26.715 6.804 49.037 1.00 61.78 80 LYS A N 1
ATOM 681 C CA . LYS A 1 80 ? -26.512 7.477 50.321 1.00 61.78 80 LYS A CA 1
ATOM 682 C C . LYS A 1 80 ? -26.095 6.409 51.329 1.00 61.78 80 LYS A C 1
ATOM 684 O O . LYS A 1 80 ? -26.949 5.820 51.985 1.00 61.78 80 LYS A O 1
ATOM 689 N N . LEU A 1 81 ? -24.793 6.155 51.461 1.00 60.50 81 LEU A N 1
ATOM 690 C CA . LEU A 1 81 ? -24.276 5.401 52.586 1.00 60.50 81 LEU A CA 1
ATOM 691 C C . LEU A 1 81 ? -24.669 6.216 53.815 1.00 60.50 81 LEU A C 1
ATOM 693 O O . LEU A 1 81 ? -24.273 7.378 53.958 1.00 60.50 81 LEU A O 1
ATOM 697 N N . GLY A 1 82 ? -25.543 5.638 54.640 1.00 61.91 82 GLY A N 1
ATOM 698 C CA . GLY A 1 82 ? -25.984 6.246 55.886 1.00 61.91 82 GLY A CA 1
ATOM 699 C C . GLY A 1 82 ? -24.775 6.770 56.655 1.00 61.91 82 GLY A C 1
ATOM 700 O O . GLY A 1 82 ? -23.725 6.130 56.671 1.00 61.91 82 GLY A O 1
ATOM 701 N N . ARG A 1 83 ? -24.917 7.973 57.225 1.00 60.31 83 ARG A N 1
ATOM 702 C CA . ARG A 1 83 ? -23.864 8.719 57.929 1.00 60.31 83 ARG A CA 1
ATOM 703 C C . ARG A 1 83 ? -22.973 7.766 58.736 1.00 60.31 83 ARG A C 1
ATOM 705 O O . ARG A 1 83 ? -23.415 7.246 59.759 1.00 60.31 83 ARG A O 1
ATOM 712 N N . LEU A 1 84 ? -21.731 7.557 58.295 1.00 60.75 84 LEU A N 1
ATOM 713 C CA . LEU A 1 84 ? -20.740 6.809 59.065 1.00 60.75 84 LEU A CA 1
ATOM 714 C C . LEU A 1 84 ? -20.467 7.594 60.349 1.00 60.75 84 LEU A C 1
ATOM 716 O O . LEU A 1 84 ? -19.818 8.641 60.354 1.00 60.75 84 LEU A O 1
ATOM 720 N N . ARG A 1 85 ? -21.057 7.119 61.445 1.00 58.19 85 ARG A N 1
ATOM 721 C CA . ARG A 1 85 ? -20.931 7.710 62.771 1.00 58.19 85 ARG A CA 1
ATOM 722 C C . ARG A 1 85 ? -19.613 7.223 63.363 1.00 58.19 85 ARG A C 1
ATOM 724 O O . ARG A 1 85 ? -19.591 6.261 64.121 1.00 58.19 85 ARG A O 1
ATOM 731 N N . TYR A 1 86 ? -18.512 7.868 62.987 1.00 55.56 86 TYR A N 1
ATOM 732 C CA . TYR A 1 86 ? -17.228 7.633 63.640 1.00 55.56 86 TYR A CA 1
ATOM 733 C C . TYR A 1 86 ? -17.364 7.998 65.124 1.00 55.56 86 TYR A C 1
ATOM 735 O O . TYR A 1 86 ? -17.619 9.150 65.486 1.00 55.56 86 TYR A O 1
ATOM 743 N N . GLY A 1 87 ? -17.294 6.975 65.977 1.00 54.88 87 GLY A N 1
ATOM 744 C CA . GLY A 1 87 ? -17.378 7.094 67.424 1.00 54.88 87 GLY A CA 1
ATOM 745 C C . GLY A 1 87 ? -16.221 7.932 67.953 1.00 54.88 87 GLY A C 1
ATOM 746 O O . GLY A 1 87 ? -15.053 7.603 67.768 1.00 54.88 87 GLY A O 1
ATOM 747 N N . ARG A 1 88 ? -16.559 9.038 68.613 1.00 52.72 88 ARG A N 1
ATOM 748 C CA . ARG A 1 88 ? -15.631 9.894 69.348 1.00 52.72 88 ARG A CA 1
ATOM 749 C C . ARG A 1 88 ? -15.203 9.138 70.615 1.00 52.72 88 ARG A C 1
ATOM 751 O O . ARG A 1 88 ? -15.877 9.246 71.636 1.00 52.72 88 ARG A O 1
ATOM 758 N N . HIS A 1 89 ? -14.126 8.358 70.552 1.00 51.44 89 HIS A N 1
ATOM 759 C CA . HIS A 1 89 ? -13.499 7.821 71.761 1.00 51.44 89 HIS A CA 1
ATOM 760 C C . HIS A 1 89 ? -12.910 8.989 72.564 1.00 51.44 89 HIS A C 1
ATOM 762 O O . HIS A 1 89 ? -11.994 9.676 72.116 1.00 51.44 89 HIS A O 1
ATOM 768 N N . ARG A 1 90 ? -13.508 9.261 73.729 1.00 52.44 90 ARG A N 1
ATOM 769 C CA . ARG A 1 90 ? -12.907 10.080 74.784 1.00 52.44 90 ARG A CA 1
ATOM 770 C C . ARG A 1 90 ? -11.949 9.174 75.547 1.00 52.44 90 ARG A C 1
ATOM 772 O O . ARG A 1 90 ? -12.399 8.194 76.132 1.00 52.44 90 ARG A O 1
ATOM 779 N N . ASN A 1 91 ? -10.664 9.501 75.514 1.00 45.00 91 ASN A N 1
ATOM 780 C CA . ASN A 1 91 ? -9.685 8.906 76.414 1.00 45.00 91 ASN A CA 1
ATOM 781 C C . ASN A 1 91 ? -9.925 9.490 77.816 1.00 45.00 91 ASN A C 1
ATOM 783 O O . ASN A 1 91 ? -10.010 10.714 77.950 1.00 45.00 91 ASN A O 1
ATOM 787 N N . LEU A 1 92 ? -10.124 8.602 78.794 1.00 46.34 92 LEU A N 1
ATOM 788 C CA . LEU A 1 92 ? -10.041 8.883 80.230 1.00 46.34 92 LEU A CA 1
ATOM 789 C C . LEU A 1 92 ? -8.572 8.859 80.655 1.00 46.34 92 LEU A C 1
ATOM 791 O O . LEU A 1 92 ? -7.834 8.019 80.089 1.00 46.34 92 LEU A O 1
#

pLDDT: mean 80.05, std 13.33, range [45.0, 96.38]